Protein AF-A0A7S1YDK0-F1 (afdb_monomer_lite)

Radius of gyration: 19.85 Å; chains: 1; bounding box: 48×28×53 Å

Organism: NCBI:txid210454

InterPro domains:
  IPR005811 ATP-citrate synthase/succinyl-CoA ligase, C-terminal domain [PF00549] (88-115)
  IPR016102 Succinyl-CoA synthetase-like [G3DSA:3.40.50.261] (66-115)
  IPR016102 Succinyl-CoA synthetase-like [SSF52210] (65-115)
  IPR017866 Succinyl-CoA synthetase, beta subunit, conserved site [PS01217] (83-107)

Structure (mmCIF, N/CA/C/O backbone):
data_AF-A0A7S1YDK0-F1
#
_entry.id   AF-A0A7S1YDK0-F1
#
loop_
_atom_site.group_PDB
_atom_site.id
_atom_site.type_symbol
_atom_site.label_atom_id
_atom_site.label_alt_id
_atom_site.label_comp_id
_atom_site.label_asym_id
_atom_site.label_entity_id
_atom_site.label_seq_id
_atom_site.pdbx_PDB_ins_code
_atom_site.Cartn_x
_atom_site.Cartn_y
_atom_site.Cartn_z
_atom_site.occupancy
_atom_site.B_iso_or_equiv
_atom_site.auth_seq_id
_atom_site.auth_comp_id
_atom_site.auth_asym_id
_atom_site.auth_atom_id
_atom_site.pdbx_PDB_model_num
ATOM 1 N N . VAL A 1 1 ? -16.604 9.315 24.906 1.00 62.69 1 VAL A N 1
ATOM 2 C CA . VAL A 1 1 ? -15.701 8.300 25.500 1.00 62.69 1 VAL A CA 1
ATOM 3 C C . VAL A 1 1 ? -15.522 7.134 24.530 1.00 62.69 1 VAL A C 1
ATOM 5 O O . VAL A 1 1 ? -14.434 7.041 23.985 1.00 62.69 1 VAL A O 1
ATOM 8 N N . LYS A 1 2 ? -16.596 6.418 24.139 1.00 81.12 2 LYS A N 1
ATOM 9 C CA . LYS A 1 2 ? -16.568 5.311 23.150 1.00 81.12 2 LYS A CA 1
ATOM 10 C C . LYS A 1 2 ? -15.763 5.586 21.858 1.00 81.12 2 LYS A C 1
ATOM 12 O O . LYS A 1 2 ? -14.883 4.807 21.522 1.00 81.12 2 LYS A O 1
ATOM 17 N N . ALA A 1 3 ? -15.994 6.714 21.174 1.00 89.31 3 ALA A N 1
ATOM 18 C CA . ALA A 1 3 ? -15.239 7.062 19.957 1.00 89.31 3 ALA A CA 1
ATOM 19 C C . ALA A 1 3 ? -13.740 7.300 20.204 1.00 89.31 3 ALA A C 1
ATOM 21 O O . ALA A 1 3 ? -12.907 6.897 19.402 1.00 89.31 3 ALA A O 1
ATOM 22 N N . GLY A 1 4 ? -13.389 7.935 21.327 1.00 93.31 4 GLY A N 1
ATOM 23 C CA . GLY A 1 4 ? -11.991 8.188 2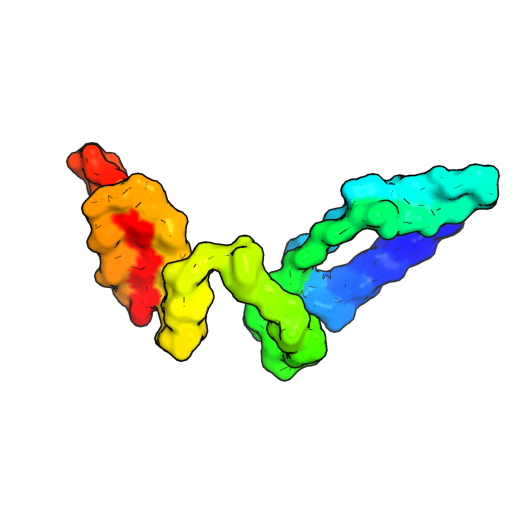1.679 1.00 93.31 4 GLY A CA 1
ATOM 24 C C . GLY A 1 4 ? -11.233 6.897 21.983 1.00 93.31 4 GLY A C 1
ATOM 25 O O . GLY A 1 4 ? -10.086 6.756 21.568 1.00 93.31 4 GLY A O 1
ATOM 26 N N . ASP A 1 5 ? -11.884 5.944 22.651 1.00 93.44 5 ASP A N 1
ATOM 27 C CA . ASP A 1 5 ? -11.308 4.624 22.919 1.00 93.44 5 ASP A CA 1
ATOM 28 C C . ASP A 1 5 ? -11.152 3.810 21.628 1.00 93.44 5 ASP A C 1
ATOM 30 O O . ASP A 1 5 ? -10.098 3.215 21.412 1.00 93.44 5 ASP A O 1
ATOM 34 N N . GLN A 1 6 ? -12.137 3.872 20.722 1.00 93.88 6 GLN A N 1
ATOM 35 C CA . GLN A 1 6 ? -12.049 3.232 19.408 1.00 93.88 6 GLN A CA 1
ATOM 36 C C . GLN A 1 6 ? -10.881 3.790 18.585 1.00 93.88 6 GLN A C 1
ATOM 38 O O . GLN A 1 6 ? -10.077 3.026 18.063 1.00 93.88 6 GLN A O 1
ATOM 43 N N . ILE A 1 7 ? -10.736 5.117 18.509 1.00 95.81 7 ILE A N 1
ATOM 44 C CA . ILE A 1 7 ? -9.632 5.757 17.776 1.00 95.81 7 ILE A CA 1
ATOM 45 C C . ILE A 1 7 ? -8.274 5.353 18.365 1.00 95.81 7 ILE A C 1
ATOM 47 O O . ILE A 1 7 ? -7.344 5.077 17.614 1.00 95.81 7 ILE A O 1
ATOM 51 N N . ARG A 1 8 ? -8.151 5.265 19.697 1.00 97.06 8 ARG A N 1
ATOM 52 C CA . ARG A 1 8 ? -6.920 4.781 20.348 1.00 97.06 8 ARG A CA 1
ATOM 53 C C . ARG A 1 8 ? -6.626 3.325 20.005 1.00 97.06 8 ARG A C 1
ATOM 55 O O . ARG A 1 8 ? -5.476 3.006 19.731 1.00 97.06 8 ARG A O 1
ATOM 62 N N . ALA A 1 9 ? -7.639 2.462 19.996 1.00 96.38 9 ALA A N 1
ATOM 63 C CA . ALA A 1 9 ? -7.472 1.065 19.607 1.00 96.38 9 ALA A CA 1
ATOM 64 C C . ALA A 1 9 ? -7.013 0.936 18.145 1.00 96.38 9 ALA A C 1
ATOM 66 O O . ALA A 1 9 ? -6.074 0.195 17.871 1.00 96.38 9 ALA A O 1
ATOM 67 N N . LEU A 1 10 ? -7.606 1.707 17.224 1.00 97.38 10 LEU A N 1
ATOM 68 C CA . LEU A 1 10 ? -7.192 1.742 15.816 1.00 97.38 10 LEU A CA 1
ATOM 69 C C . LEU A 1 10 ? -5.767 2.290 15.651 1.00 97.38 10 LEU A C 1
ATOM 71 O O . LEU A 1 10 ? -4.998 1.763 14.857 1.00 97.38 10 LEU A O 1
ATOM 75 N N . TYR A 1 11 ? -5.385 3.309 16.423 1.00 98.25 11 TYR A N 1
ATOM 76 C CA . TYR A 1 11 ? -4.020 3.839 16.409 1.00 98.25 11 TYR A CA 1
ATOM 77 C C . TYR A 1 11 ? -2.996 2.835 16.954 1.00 98.25 11 TYR A C 1
ATOM 79 O O . TYR A 1 11 ? -1.926 2.670 16.375 1.00 98.25 11 TYR A O 1
ATOM 87 N N . ASN A 1 12 ? -3.327 2.124 18.034 1.00 98.50 12 ASN A N 1
ATOM 88 C CA . ASN A 1 12 ? -2.470 1.059 18.550 1.00 98.50 12 ASN A CA 1
ATOM 89 C C . ASN A 1 12 ? -2.322 -0.062 17.519 1.00 98.50 12 ASN A C 1
ATOM 91 O O . ASN A 1 12 ? -1.202 -0.474 17.254 1.00 98.50 12 ASN A O 1
ATOM 95 N N . LEU A 1 13 ? -3.417 -0.481 16.871 1.00 98.06 13 LEU A N 1
ATOM 96 C CA . LEU A 1 13 ? -3.375 -1.447 15.771 1.00 98.06 13 LEU A CA 1
ATOM 97 C C . LEU A 1 13 ? -2.469 -0.964 14.628 1.00 98.06 13 LEU A C 1
ATOM 99 O O . LEU A 1 13 ? -1.649 -1.736 14.141 1.00 98.06 13 LEU A O 1
ATOM 103 N N . PHE A 1 14 ? -2.591 0.308 14.233 1.00 98.62 14 PHE A N 1
ATOM 104 C CA . PHE A 1 14 ? -1.760 0.918 13.193 1.00 98.62 14 PHE A CA 1
ATOM 105 C C . PHE A 1 14 ? -0.264 0.804 13.515 1.00 98.62 14 PHE A C 1
ATOM 107 O O . PHE A 1 14 ? 0.520 0.418 12.654 1.00 98.62 14 PHE A O 1
ATOM 114 N N . LEU A 1 15 ? 0.126 1.103 14.759 1.00 98.44 15 LEU A N 1
ATOM 115 C CA . LEU A 1 15 ? 1.520 1.015 15.195 1.00 98.44 15 LEU A CA 1
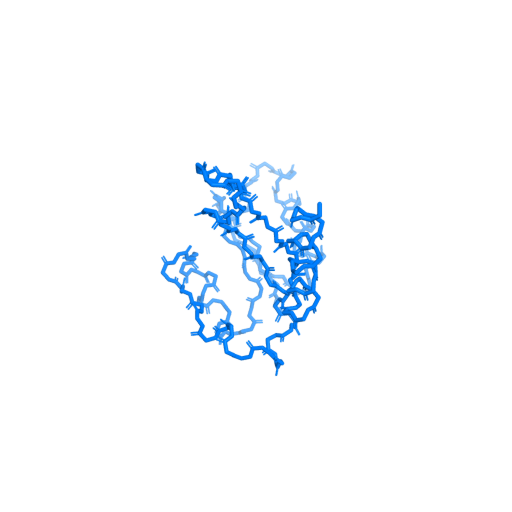ATOM 116 C C . LEU A 1 15 ? 2.000 -0.429 15.377 1.00 98.44 15 LEU A C 1
ATOM 118 O O . LEU A 1 15 ? 3.099 -0.768 14.955 1.00 98.44 15 LEU A O 1
ATOM 122 N N . GLU A 1 16 ? 1.202 -1.274 16.027 1.00 98.25 16 GLU A N 1
ATOM 123 C CA . GLU A 1 16 ? 1.585 -2.646 16.373 1.00 98.25 16 GLU A CA 1
ATOM 124 C C . GLU A 1 16 ? 1.747 -3.537 15.145 1.00 98.25 16 GLU A C 1
ATOM 126 O O . GLU A 1 16 ? 2.534 -4.481 15.186 1.00 98.25 16 GLU A O 1
ATOM 131 N N . LYS A 1 17 ? 0.995 -3.263 14.074 1.00 98.12 17 LYS A N 1
ATOM 132 C CA . LYS A 1 17 ? 0.995 -4.058 12.840 1.00 98.12 17 LYS A CA 1
ATOM 133 C C . LYS A 1 17 ? 1.715 -3.392 11.674 1.00 98.12 17 LYS A C 1
ATOM 135 O O . LYS A 1 17 ? 1.578 -3.863 10.553 1.00 98.12 17 LYS A O 1
ATOM 140 N N . ASP A 1 18 ? 2.485 -2.333 11.940 1.00 98.44 18 ASP A N 1
ATOM 141 C CA . ASP A 1 18 ? 3.255 -1.606 10.924 1.00 98.44 18 ASP A CA 1
ATOM 142 C C . ASP A 1 18 ? 2.399 -1.219 9.708 1.00 98.44 18 ASP A C 1
ATOM 144 O O . ASP A 1 18 ? 2.755 -1.426 8.546 1.00 98.44 18 ASP A O 1
ATOM 148 N N . CYS A 1 19 ? 1.219 -0.670 9.988 1.00 98.31 19 CYS A N 1
ATOM 149 C CA . CYS A 1 19 ? 0.309 -0.222 8.951 1.00 98.31 19 CYS A CA 1
ATOM 150 C C . CYS A 1 19 ? 0.866 1.038 8.270 1.00 98.31 19 CYS A C 1
ATOM 152 O O . CYS A 1 19 ? 1.352 1.959 8.922 1.00 98.31 19 CYS A O 1
ATOM 154 N N . THR A 1 20 ? 0.728 1.121 6.950 1.00 98.25 20 THR A N 1
ATOM 155 C CA . THR A 1 20 ? 0.930 2.354 6.170 1.00 98.25 20 THR A CA 1
ATOM 156 C C . THR A 1 20 ? -0.371 3.141 6.038 1.00 98.25 20 THR A C 1
ATOM 158 O O . THR A 1 20 ? -0.359 4.368 5.927 1.00 98.25 20 THR A O 1
ATOM 161 N N . MET A 1 21 ? -1.508 2.444 6.102 1.00 98.31 21 MET A N 1
ATOM 162 C CA . MET A 1 21 ? -2.845 3.021 6.053 1.00 98.31 21 MET A CA 1
ATOM 163 C C . MET A 1 21 ? -3.809 2.186 6.891 1.00 98.31 21 MET A C 1
ATOM 165 O O . MET A 1 21 ? -3.784 0.961 6.843 1.00 98.31 21 MET A O 1
ATOM 169 N N . LEU A 1 22 ? -4.699 2.851 7.622 1.00 98.25 22 LEU A N 1
ATOM 170 C CA . LEU A 1 22 ? -5.850 2.221 8.254 1.00 98.25 22 LEU A CA 1
ATOM 171 C C . LEU A 1 22 ? -7.049 3.142 8.050 1.00 98.25 22 LEU A C 1
ATOM 173 O O . LEU A 1 22 ? -7.132 4.215 8.648 1.00 98.25 22 LEU A O 1
ATOM 177 N N . GLU A 1 23 ? -7.974 2.711 7.204 1.00 98.19 23 GLU A N 1
ATOM 178 C CA . GLU A 1 23 ? -9.234 3.387 6.932 1.00 98.19 23 GLU A CA 1
ATOM 179 C C . GLU A 1 23 ? -10.389 2.523 7.444 1.00 98.19 23 GLU A C 1
ATOM 181 O O . GLU A 1 23 ? -10.480 1.347 7.107 1.00 98.19 23 GLU A O 1
ATOM 186 N N . VAL A 1 24 ? -11.282 3.110 8.242 1.00 97.75 24 VAL A N 1
ATOM 187 C CA . VAL A 1 24 ? -12.569 2.501 8.606 1.00 97.75 24 VAL A CA 1
ATOM 188 C C . VAL A 1 24 ? -13.665 3.346 7.982 1.00 97.75 24 VAL A C 1
ATOM 190 O O . VAL A 1 24 ? -13.861 4.495 8.386 1.00 97.75 24 VAL A O 1
ATOM 193 N N . ASN A 1 25 ? -14.371 2.790 6.999 1.00 97.12 25 ASN A N 1
ATOM 194 C CA . ASN A 1 25 ? -15.385 3.527 6.261 1.00 97.12 25 ASN A CA 1
ATOM 195 C C . ASN A 1 25 ? -16.516 2.603 5.766 1.00 97.12 25 ASN A C 1
ATOM 197 O O . ASN A 1 25 ? -16.355 1.972 4.726 1.00 97.12 25 ASN A O 1
ATOM 201 N N . PRO A 1 26 ? -17.667 2.542 6.465 1.00 95.50 26 PRO A N 1
ATOM 202 C CA . PRO A 1 26 ? -18.073 3.426 7.558 1.00 95.50 26 PRO A CA 1
ATOM 203 C C . PRO A 1 26 ? -17.668 2.921 8.955 1.00 95.50 26 PRO A C 1
ATOM 205 O O . PRO A 1 26 ? -17.777 1.736 9.274 1.00 95.50 26 PRO A O 1
ATOM 208 N N . LEU A 1 27 ? -17.308 3.862 9.837 1.00 95.25 27 LEU A N 1
ATOM 209 C CA . LEU A 1 27 ? -17.394 3.669 11.288 1.00 95.25 27 LEU A CA 1
ATOM 210 C C . LEU A 1 27 ? -18.832 3.989 11.720 1.00 95.25 27 LEU A C 1
ATOM 212 O O . LEU A 1 27 ? -19.197 5.155 11.876 1.00 95.25 27 LEU A O 1
ATOM 216 N N . ALA A 1 28 ? -19.656 2.953 11.834 1.00 94.50 28 ALA A N 1
ATOM 217 C CA . ALA A 1 28 ? -21.088 3.064 12.073 1.00 94.50 28 ALA A CA 1
ATOM 218 C C . ALA A 1 28 ? -21.426 3.074 13.571 1.00 94.50 28 ALA A C 1
ATOM 220 O O . ALA A 1 28 ? -20.656 2.583 14.394 1.00 94.50 28 ALA A O 1
ATOM 221 N N . GLU A 1 29 ? -22.601 3.598 13.915 1.00 95.00 29 GLU A N 1
ATOM 222 C CA . GLU A 1 29 ? -23.197 3.501 15.250 1.00 95.00 29 GLU A CA 1
ATOM 223 C C . GLU A 1 29 ? -24.465 2.640 15.163 1.00 95.00 29 GLU A C 1
ATOM 225 O O . GLU A 1 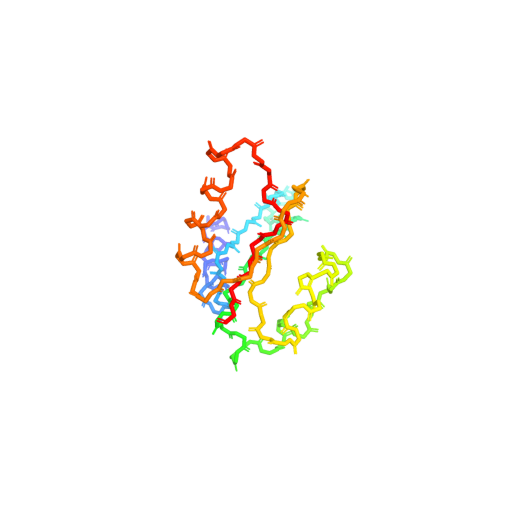29 ? -25.291 2.847 14.271 1.00 95.00 29 GLU A O 1
ATOM 230 N N . ASP A 1 30 ? -24.601 1.645 16.041 1.00 93.38 30 ASP A N 1
ATOM 231 C CA . ASP A 1 30 ? -25.802 0.808 16.111 1.00 93.38 30 ASP A CA 1
ATOM 232 C C . ASP A 1 30 ? -26.944 1.477 16.904 1.00 93.38 30 ASP A C 1
ATOM 234 O O . ASP A 1 30 ? -26.811 2.574 17.447 1.00 93.38 30 ASP A O 1
ATOM 238 N N . VAL A 1 31 ? -28.098 0.807 16.991 1.00 94.75 31 VAL A N 1
ATOM 239 C CA . VAL A 1 31 ? -29.286 1.327 17.699 1.00 94.75 31 VAL A CA 1
ATOM 240 C C . VAL A 1 31 ? -29.100 1.462 19.218 1.00 94.75 31 VAL A C 1
ATOM 242 O O . VAL A 1 31 ? -29.905 2.123 19.872 1.00 94.75 31 VAL A O 1
ATOM 245 N N . GLU A 1 32 ? -28.058 0.848 19.782 1.00 93.75 32 GLU A N 1
ATOM 246 C CA . GLU A 1 32 ? -27.697 0.909 21.203 1.00 93.75 32 GLU A CA 1
ATOM 247 C C . GLU A 1 32 ? -26.586 1.944 21.476 1.00 93.75 32 GLU A C 1
ATOM 249 O O . GLU A 1 32 ? -26.153 2.135 22.620 1.00 93.75 32 GLU A O 1
ATOM 254 N N . GLY A 1 33 ? -26.116 2.634 20.434 1.00 90.44 33 GLY A N 1
ATOM 255 C CA . GLY A 1 33 ? -25.051 3.624 20.509 1.00 90.44 33 GLY A CA 1
ATOM 256 C C . GLY A 1 33 ? -23.654 3.016 20.656 1.00 90.44 33 GLY A C 1
ATOM 257 O O . GLY A 1 33 ? -22.781 3.604 21.311 1.00 90.44 33 GLY A O 1
ATOM 258 N N . ASN A 1 34 ? -23.432 1.798 20.156 1.00 91.44 34 ASN A N 1
ATOM 259 C CA . ASN A 1 34 ? -22.107 1.188 20.047 1.00 91.44 34 ASN A CA 1
ATOM 260 C C . ASN A 1 34 ? -21.500 1.480 18.678 1.00 91.44 34 ASN A C 1
ATOM 262 O O . ASN A 1 34 ? -22.192 1.475 17.665 1.00 91.44 34 ASN A O 1
ATOM 266 N N . LEU A 1 35 ? -20.187 1.709 18.654 1.00 94.12 35 LEU A N 1
ATOM 267 C CA . LEU A 1 35 ? -19.459 1.948 17.414 1.00 94.12 35 LEU A CA 1
ATOM 268 C C . LEU A 1 35 ? -18.980 0.629 16.811 1.00 94.12 35 LEU A C 1
ATOM 270 O O . LEU A 1 35 ? -18.418 -0.207 17.518 1.00 94.12 35 LEU A O 1
ATOM 274 N N . ILE A 1 36 ? -19.168 0.478 15.504 1.00 93.25 36 ILE A N 1
ATOM 275 C CA . ILE A 1 36 ? -18.835 -0.717 14.731 1.00 93.25 36 ILE A CA 1
ATOM 276 C C . ILE A 1 36 ? -18.013 -0.296 13.512 1.00 93.25 36 ILE A C 1
ATOM 278 O O . ILE A 1 36 ? -18.435 0.552 12.726 1.00 93.25 36 ILE A O 1
ATOM 282 N N . ALA A 1 37 ? -16.844 -0.912 13.330 1.00 95.06 37 ALA A N 1
ATOM 283 C CA . ALA A 1 37 ? -16.108 -0.841 12.072 1.00 95.06 37 ALA A CA 1
ATOM 284 C C . ALA A 1 37 ? -16.791 -1.775 11.063 1.00 95.06 37 ALA A C 1
ATOM 286 O O . ALA A 1 37 ? -16.546 -2.979 11.078 1.00 95.06 37 ALA A O 1
ATOM 287 N N . ALA A 1 38 ? -17.718 -1.241 10.265 1.00 94.81 38 ALA A N 1
ATOM 288 C CA . ALA A 1 38 ? -18.521 -2.051 9.348 1.00 94.81 38 ALA A CA 1
ATOM 289 C C . ALA A 1 38 ? -17.720 -2.498 8.118 1.00 94.81 38 ALA A C 1
ATOM 291 O O . ALA A 1 38 ? -17.975 -3.572 7.579 1.00 94.81 38 ALA A O 1
ATOM 292 N N . ASP A 1 39 ? -16.756 -1.677 7.706 1.00 97.06 39 ASP A N 1
ATOM 293 C CA . ASP A 1 39 ? -15.783 -1.985 6.665 1.00 97.06 39 ASP A CA 1
ATOM 294 C C . ASP A 1 39 ? -14.443 -1.319 7.007 1.00 97.06 39 ASP A C 1
ATOM 296 O O . ASP A 1 39 ? -14.406 -0.275 7.676 1.00 97.06 39 ASP A O 1
ATOM 300 N N . ALA A 1 40 ? -13.346 -1.937 6.579 1.00 97.31 40 ALA A N 1
ATOM 301 C CA . ALA A 1 40 ? -12.005 -1.431 6.804 1.00 97.31 40 ALA A CA 1
ATOM 302 C C . ALA A 1 40 ? -11.057 -1.788 5.658 1.00 97.31 40 ALA A C 1
ATOM 304 O O . ALA A 1 40 ? -11.013 -2.923 5.186 1.00 97.31 40 ALA A O 1
ATOM 305 N N . LYS A 1 41 ? -10.215 -0.822 5.289 1.00 97.75 41 LYS A N 1
ATOM 306 C CA . LYS A 1 41 ? -9.090 -1.014 4.379 1.00 97.75 41 LYS A CA 1
ATOM 307 C C . LYS A 1 41 ? -7.793 -0.732 5.116 1.00 97.75 41 LYS A C 1
ATOM 309 O O . LYS A 1 41 ? -7.586 0.364 5.637 1.00 97.75 41 LYS A O 1
ATOM 314 N N . ILE A 1 42 ? -6.913 -1.725 5.149 1.00 97.88 42 ILE A N 1
ATOM 315 C CA . ILE A 1 42 ? -5.636 -1.647 5.856 1.00 97.88 42 ILE A CA 1
ATOM 316 C C . ILE A 1 42 ? -4.519 -1.917 4.854 1.00 97.88 42 ILE A C 1
ATOM 318 O O . ILE A 1 42 ? -4.566 -2.904 4.124 1.00 97.88 42 ILE A O 1
ATOM 322 N N . GLY A 1 43 ? -3.552 -1.008 4.794 1.00 97.75 43 GLY A N 1
ATOM 323 C CA . GLY A 1 43 ? -2.286 -1.200 4.096 1.00 97.75 43 GLY A CA 1
ATOM 324 C C . GLY A 1 43 ? -1.186 -1.460 5.115 1.00 97.75 43 GLY A C 1
ATOM 325 O O . GLY A 1 43 ? -1.152 -0.797 6.153 1.00 97.75 43 GLY A O 1
ATOM 326 N N . PHE A 1 44 ? -0.293 -2.398 4.817 1.00 98.12 44 PHE A N 1
ATOM 327 C CA . PHE A 1 44 ? 0.854 -2.759 5.651 1.00 98.12 44 PHE A CA 1
ATOM 328 C C . PHE A 1 44 ? 2.151 -2.283 4.987 1.00 98.12 44 PHE A C 1
ATOM 330 O O . PHE A 1 44 ? 2.178 -2.052 3.780 1.00 98.12 44 PHE A O 1
ATOM 337 N N . ASP A 1 45 ? 3.207 -2.068 5.768 1.00 97.88 45 ASP A N 1
ATOM 338 C CA . ASP A 1 45 ? 4.545 -1.807 5.233 1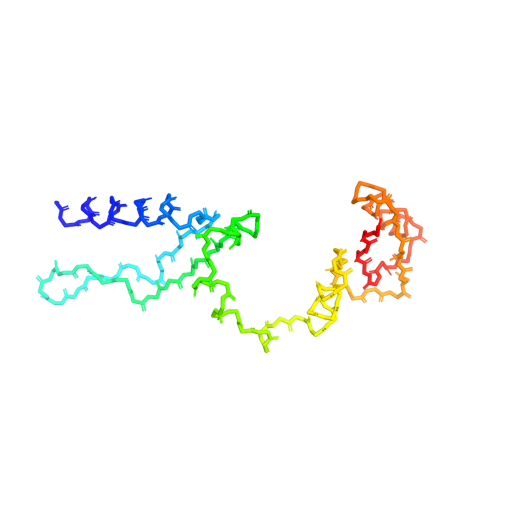.00 97.88 45 ASP A CA 1
ATOM 339 C C . ASP A 1 45 ? 5.184 -3.128 4.798 1.00 97.88 45 ASP A C 1
ATOM 341 O O . ASP A 1 45 ? 5.480 -3.975 5.643 1.00 97.88 45 ASP A O 1
ATOM 345 N N . ASP A 1 46 ? 5.442 -3.299 3.503 1.00 94.31 46 ASP A N 1
ATOM 346 C CA . ASP A 1 46 ? 6.075 -4.508 2.959 1.00 94.31 46 ASP A CA 1
ATOM 347 C C . ASP A 1 46 ? 7.451 -4.780 3.592 1.00 94.31 46 ASP A C 1
ATOM 349 O O . ASP A 1 46 ? 7.831 -5.930 3.809 1.00 94.31 46 ASP A O 1
ATOM 353 N N . ASN A 1 47 ? 8.172 -3.737 4.026 1.00 95.62 47 ASN A N 1
ATOM 354 C CA . ASN A 1 47 ? 9.460 -3.898 4.713 1.00 95.62 47 ASN A CA 1
ATOM 355 C C . ASN A 1 47 ? 9.329 -4.506 6.122 1.00 95.62 47 ASN A C 1
ATOM 357 O O . ASN A 1 47 ? 10.334 -4.827 6.765 1.00 95.62 47 ASN A O 1
ATOM 361 N N . SER A 1 48 ? 8.106 -4.635 6.639 1.00 97.69 48 SER A N 1
ATOM 362 C CA . SER A 1 48 ? 7.813 -5.218 7.948 1.00 97.69 48 SER A CA 1
ATOM 363 C C . SER A 1 48 ? 7.497 -6.717 7.904 1.00 97.69 48 SER A C 1
ATOM 365 O O . SER A 1 48 ? 7.352 -7.326 8.967 1.00 97.69 48 SER A O 1
ATOM 367 N N . GLU A 1 49 ? 7.472 -7.344 6.719 1.00 95.88 49 GLU A N 1
ATOM 368 C CA . GLU A 1 49 ? 7.111 -8.761 6.536 1.00 95.88 49 GLU A CA 1
ATOM 369 C C . GLU A 1 49 ? 7.860 -9.701 7.491 1.00 95.88 49 GLU A C 1
ATOM 371 O O . GLU A 1 49 ? 7.270 -10.601 8.094 1.00 95.88 49 GLU A O 1
ATOM 376 N N . PHE A 1 50 ? 9.151 -9.442 7.719 1.00 96.75 50 PHE A N 1
ATOM 377 C CA . PHE A 1 50 ? 9.997 -10.276 8.575 1.00 96.75 50 PHE A CA 1
ATOM 378 C C . PHE A 1 50 ? 9.489 -10.426 10.020 1.00 96.75 50 PHE A C 1
ATOM 380 O O . PHE A 1 50 ? 9.876 -11.379 10.697 1.00 96.75 50 PHE A O 1
ATOM 387 N N . ARG A 1 51 ? 8.662 -9.491 10.512 1.00 97.62 51 ARG A N 1
ATOM 388 C CA . ARG A 1 51 ? 8.112 -9.482 11.879 1.00 97.62 51 ARG A CA 1
ATOM 389 C C . ARG A 1 51 ? 6.593 -9.693 11.949 1.00 97.62 51 ARG A C 1
ATOM 391 O O . ARG A 1 51 ? 6.091 -9.871 13.053 1.00 97.62 51 ARG A O 1
ATOM 398 N N . HIS A 1 52 ? 5.899 -9.757 10.807 1.00 97.94 52 HIS A N 1
ATOM 399 C CA . HIS A 1 52 ? 4.440 -9.957 10.698 1.00 97.94 52 HIS A CA 1
ATOM 400 C C . HIS A 1 52 ? 4.070 -11.079 9.718 1.00 97.94 52 HIS A C 1
ATOM 402 O O . HIS A 1 52 ? 3.148 -10.954 8.913 1.00 97.94 52 HIS A O 1
ATOM 408 N N . GLN A 1 53 ? 4.791 -12.200 9.773 1.00 97.31 53 GLN A N 1
ATOM 409 C CA . GLN A 1 53 ? 4.593 -13.338 8.861 1.00 97.31 53 GLN A CA 1
ATOM 410 C C . GLN A 1 53 ? 3.144 -13.865 8.843 1.00 97.31 53 GLN A C 1
ATOM 412 O O . GLN A 1 53 ? 2.690 -14.382 7.827 1.00 97.31 53 GLN A O 1
ATOM 417 N N . ASP A 1 54 ? 2.406 -13.722 9.947 1.00 96.88 54 ASP A N 1
ATOM 418 C CA . ASP A 1 54 ? 0.992 -14.089 10.076 1.00 96.88 54 ASP A CA 1
ATOM 419 C C . ASP A 1 54 ? 0.059 -13.242 9.197 1.00 96.88 54 ASP A C 1
ATOM 421 O O . ASP A 1 54 ? -0.948 -13.752 8.702 1.00 96.88 54 ASP A O 1
ATOM 425 N N . ILE A 1 55 ? 0.387 -11.965 8.985 1.00 96.81 55 ILE A N 1
ATOM 426 C CA . ILE A 1 55 ? -0.358 -11.067 8.093 1.00 96.81 55 ILE A CA 1
ATOM 427 C C . ILE A 1 55 ? -0.005 -11.371 6.638 1.00 96.81 55 ILE A C 1
ATOM 429 O O . ILE A 1 55 ? -0.899 -11.587 5.825 1.00 96.81 55 ILE A O 1
ATOM 433 N N . PHE A 1 56 ? 1.284 -11.461 6.306 1.00 95.88 56 PHE A N 1
ATOM 434 C CA . PHE A 1 56 ? 1.724 -11.679 4.923 1.00 95.88 56 PHE A CA 1
ATOM 435 C C . PHE A 1 56 ? 1.358 -13.077 4.398 1.00 95.88 56 PHE A C 1
ATOM 437 O O . PHE A 1 56 ? 1.095 -13.245 3.208 1.00 95.88 56 PHE A O 1
ATOM 444 N N . ALA A 1 57 ? 1.198 -14.066 5.285 1.00 96.31 57 ALA A N 1
ATOM 445 C CA . ALA A 1 57 ? 0.630 -15.370 4.940 1.00 96.31 57 ALA A CA 1
ATOM 446 C C . ALA A 1 57 ? -0.840 -15.309 4.471 1.00 96.31 57 ALA A C 1
ATOM 448 O O . ALA A 1 57 ? -1.318 -16.266 3.864 1.00 96.31 57 ALA A O 1
ATOM 449 N N . GLN A 1 58 ? -1.558 -14.211 4.739 1.00 95.81 58 GLN A N 1
ATOM 450 C CA . GLN A 1 58 ? -2.938 -13.984 4.289 1.00 95.81 58 GLN A CA 1
ATOM 451 C C . GLN A 1 58 ? -3.016 -13.245 2.944 1.00 95.81 58 GLN A C 1
ATOM 453 O O . GLN A 1 58 ? -4.117 -12.923 2.497 1.00 95.81 58 GLN A O 1
ATOM 458 N N . ARG A 1 59 ? -1.879 -12.972 2.286 1.00 94.94 59 ARG A N 1
ATOM 459 C CA . ARG A 1 59 ? -1.843 -12.315 0.974 1.00 94.94 59 ARG A CA 1
ATOM 460 C C . ARG A 1 59 ? -2.635 -13.117 -0.062 1.00 94.94 59 ARG A C 1
ATOM 462 O O . ARG A 1 59 ? -2.300 -14.260 -0.375 1.00 94.94 59 ARG A O 1
ATOM 469 N N . ASP A 1 60 ? -3.654 -12.487 -0.639 1.00 95.25 60 ASP A N 1
ATOM 470 C CA . ASP A 1 60 ? -4.451 -13.055 -1.724 1.00 95.25 60 ASP A CA 1
ATOM 471 C C . ASP A 1 60 ? -3.958 -12.557 -3.088 1.00 95.25 60 ASP A C 1
ATOM 473 O O . ASP A 1 60 ? -4.433 -11.561 -3.633 1.00 95.25 60 ASP A O 1
ATOM 477 N N . SER A 1 61 ? -3.028 -13.311 -3.676 1.00 94.19 61 SER A N 1
ATOM 478 C CA . SER A 1 61 ? -2.476 -13.020 -5.008 1.00 94.19 61 SER A CA 1
ATOM 479 C C . SER A 1 61 ? -3.505 -13.012 -6.151 1.00 94.19 61 SER A C 1
ATOM 481 O O . SER A 1 61 ? -3.175 -12.584 -7.253 1.00 94.19 61 SER A O 1
ATOM 483 N N . THR A 1 62 ? -4.742 -13.483 -5.936 1.00 95.94 62 THR A N 1
ATOM 484 C CA . THR A 1 62 ? -5.786 -13.462 -6.978 1.00 95.94 62 THR A CA 1
ATOM 485 C C . THR A 1 62 ? -6.373 -12.070 -7.212 1.00 95.94 62 THR A C 1
ATOM 487 O O . THR A 1 62 ? -7.010 -11.849 -8.241 1.00 95.94 62 THR A O 1
ATOM 490 N N . GLN A 1 63 ? -6.140 -11.135 -6.284 1.00 93.25 63 GLN A N 1
ATOM 491 C CA . GLN A 1 63 ? -6.571 -9.735 -6.372 1.00 93.25 63 GLN A CA 1
ATOM 492 C C . GLN A 1 63 ? -5.494 -8.806 -6.956 1.00 93.25 63 GLN A C 1
ATOM 494 O O . GLN A 1 63 ? -5.720 -7.604 -7.082 1.00 93.25 63 GLN A O 1
ATOM 499 N N . GLU A 1 64 ? -4.324 -9.342 -7.301 1.00 93.12 64 GLU A N 1
ATOM 500 C CA . GLU A 1 64 ? -3.162 -8.583 -7.768 1.00 93.12 64 GLU A CA 1
ATOM 501 C C . GLU A 1 64 ? -2.899 -8.821 -9.263 1.00 93.12 64 GLU A C 1
ATOM 503 O O . GLU A 1 64 ? -3.367 -9.801 -9.853 1.00 93.12 64 GLU A O 1
ATOM 508 N N . ASP A 1 65 ? -2.113 -7.947 -9.900 1.00 93.38 65 ASP A N 1
ATOM 509 C CA . ASP A 1 65 ? -1.668 -8.196 -11.271 1.00 93.38 65 ASP A CA 1
ATOM 510 C C . ASP A 1 65 ? -0.733 -9.417 -11.295 1.00 93.38 65 ASP A C 1
ATOM 512 O O . ASP A 1 65 ? 0.333 -9.443 -10.679 1.00 93.38 65 ASP A O 1
ATOM 516 N N . SER A 1 66 ? -1.115 -10.441 -12.061 1.00 95.44 66 SER A N 1
ATOM 517 C CA . SER A 1 66 ? -0.336 -11.677 -12.215 1.00 95.44 66 SER A CA 1
ATOM 518 C C . SER A 1 66 ? 1.132 -11.458 -12.624 1.00 95.44 66 SER A C 1
ATOM 520 O O . SER A 1 66 ? 1.986 -12.286 -12.299 1.00 95.44 66 SER A O 1
ATOM 522 N N . ARG A 1 67 ? 1.437 -10.355 -13.323 1.00 94.56 67 ARG A N 1
ATOM 523 C CA . ARG A 1 67 ? 2.793 -9.965 -13.735 1.00 94.56 67 ARG A CA 1
ATOM 524 C C . ARG A 1 67 ? 3.615 -9.479 -12.543 1.00 94.56 67 ARG A C 1
ATOM 526 O O . ARG A 1 67 ? 4.773 -9.868 -12.423 1.00 94.56 67 ARG A O 1
ATOM 533 N N . GLU A 1 68 ? 3.011 -8.700 -11.647 1.00 95.00 68 GLU A N 1
ATOM 534 C CA . GLU A 1 68 ? 3.639 -8.220 -10.408 1.00 95.00 68 GLU A CA 1
ATOM 535 C C . GLU A 1 68 ? 3.907 -9.388 -9.453 1.00 95.00 68 GLU A C 1
ATOM 537 O O . GLU A 1 68 ? 5.021 -9.540 -8.954 1.00 95.00 68 GLU A O 1
ATOM 542 N N . VAL A 1 69 ? 2.943 -10.305 -9.310 1.00 94.38 69 VAL A N 1
ATOM 543 C CA . VAL A 1 69 ? 3.103 -11.546 -8.526 1.00 94.38 69 VAL A CA 1
ATOM 544 C C . VAL A 1 69 ? 4.223 -12.436 -9.075 1.00 94.38 69 VAL A C 1
ATOM 546 O O . VAL A 1 69 ? 4.927 -13.110 -8.320 1.00 94.38 69 VAL A O 1
ATOM 549 N N . ALA A 1 70 ? 4.386 -12.505 -10.398 1.00 95.31 70 ALA A N 1
ATOM 550 C CA . ALA A 1 70 ? 5.478 -13.258 -11.005 1.00 95.31 70 ALA A CA 1
ATOM 551 C C . ALA A 1 70 ? 6.834 -12.583 -10.753 1.00 95.31 70 ALA A C 1
ATOM 553 O O . ALA A 1 70 ? 7.794 -13.268 -10.405 1.00 95.31 70 ALA A O 1
ATOM 554 N N . ALA A 1 71 ? 6.902 -11.257 -10.888 1.00 94.19 71 ALA A N 1
ATOM 555 C CA . ALA A 1 71 ? 8.104 -10.469 -10.640 1.00 94.19 71 ALA A CA 1
ATOM 556 C C . ALA A 1 71 ? 8.566 -10.552 -9.176 1.00 94.19 71 ALA A C 1
ATOM 558 O O . ALA A 1 71 ? 9.751 -10.773 -8.925 1.00 94.19 71 ALA A O 1
ATOM 559 N N . SER A 1 72 ? 7.639 -10.497 -8.213 1.00 91.94 72 SER A N 1
ATOM 560 C CA . SER A 1 72 ? 7.975 -10.544 -6.786 1.00 91.94 72 SER A CA 1
ATOM 561 C C . SER A 1 72 ? 8.631 -11.863 -6.362 1.00 91.94 72 SER A C 1
ATOM 563 O O . SER A 1 72 ? 9.409 -11.887 -5.421 1.00 91.94 72 SER A O 1
ATOM 565 N N . LYS A 1 73 ? 8.372 -12.975 -7.068 1.00 92.69 73 LYS A N 1
ATOM 566 C CA . LYS A 1 73 ? 9.047 -14.271 -6.825 1.00 92.69 73 LYS A CA 1
ATOM 567 C C . LYS A 1 73 ? 10.526 -14.271 -7.213 1.00 92.69 73 LYS A C 1
ATOM 569 O O . LYS A 1 73 ? 11.243 -15.214 -6.884 1.00 92.69 73 LYS A O 1
ATOM 574 N N . HIS A 1 74 ? 10.945 -13.263 -7.968 1.00 93.56 74 HIS A N 1
ATOM 575 C CA . HIS A 1 74 ? 12.309 -13.061 -8.431 1.00 93.56 74 HIS A CA 1
ATOM 576 C C . HIS A 1 74 ? 12.940 -11.809 -7.811 1.00 93.56 74 HIS A C 1
ATOM 578 O O . HIS A 1 74 ? 13.953 -11.346 -8.328 1.00 93.56 74 HIS A O 1
ATOM 584 N N . ASP A 1 75 ? 12.338 -11.263 -6.747 1.00 90.19 75 ASP A N 1
ATOM 585 C CA . ASP A 1 75 ? 12.769 -10.026 -6.085 1.00 90.19 75 ASP A CA 1
ATOM 586 C C . ASP A 1 75 ? 12.848 -8.822 -7.045 1.00 90.19 75 ASP A C 1
ATOM 588 O O . ASP A 1 75 ? 13.690 -7.938 -6.899 1.00 90.19 75 ASP A O 1
ATOM 592 N N . LEU A 1 76 ? 11.967 -8.792 -8.054 1.00 94.00 76 LEU A N 1
ATOM 593 C CA . LEU A 1 76 ? 11.889 -7.717 -9.041 1.00 94.00 76 LEU A CA 1
ATOM 594 C C . LEU A 1 76 ? 10.779 -6.728 -8.687 1.00 94.00 76 LEU A C 1
ATOM 596 O O . LEU A 1 76 ? 9.623 -7.118 -8.506 1.00 94.00 76 LEU A O 1
ATOM 600 N N . ASN A 1 77 ? 11.107 -5.436 -8.698 1.00 92.81 77 ASN A N 1
ATOM 601 C CA . ASN A 1 77 ? 10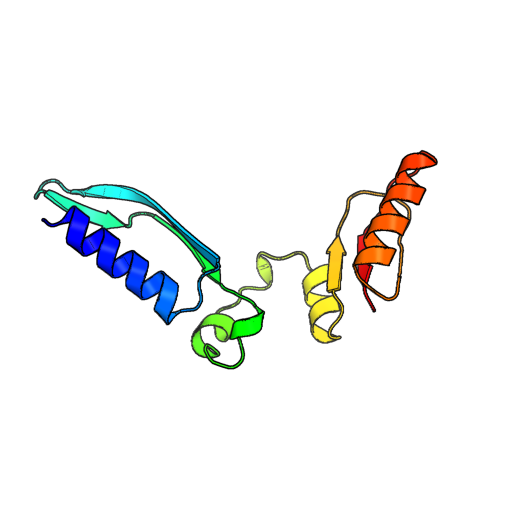.121 -4.371 -8.535 1.00 92.81 77 ASN A CA 1
ATOM 602 C C . ASN A 1 77 ? 9.499 -4.052 -9.896 1.00 92.81 77 ASN A C 1
ATOM 604 O O . ASN A 1 77 ? 10.060 -3.287 -10.684 1.00 92.81 77 ASN A O 1
ATOM 608 N N . TYR A 1 78 ? 8.350 -4.655 -10.180 1.00 95.62 78 TYR A N 1
ATOM 609 C CA . TYR A 1 78 ? 7.609 -4.476 -11.426 1.00 95.62 78 TYR A CA 1
ATOM 610 C C . TYR A 1 78 ? 6.278 -3.778 -11.156 1.00 95.62 78 TYR A C 1
ATOM 612 O O . TYR A 1 78 ? 5.610 -4.106 -10.182 1.00 95.62 78 TYR A O 1
ATOM 620 N N . ILE A 1 79 ? 5.878 -2.858 -12.036 1.00 96.00 79 ILE A N 1
ATOM 621 C CA . ILE A 1 79 ? 4.519 -2.299 -12.060 1.00 96.00 79 ILE A CA 1
ATOM 622 C C . ILE A 1 79 ? 4.016 -2.346 -13.498 1.00 96.00 79 ILE A C 1
ATOM 624 O O . ILE A 1 79 ? 4.693 -1.871 -14.419 1.00 96.00 79 ILE A O 1
ATOM 628 N N . GLY A 1 80 ? 2.834 -2.924 -13.699 1.00 94.50 80 GLY A N 1
ATOM 629 C CA . GLY A 1 80 ? 2.194 -2.979 -15.011 1.00 94.50 80 GLY A CA 1
ATOM 630 C C . GLY A 1 80 ? 1.604 -1.629 -15.424 1.00 94.50 80 GLY A C 1
ATOM 631 O O . GLY A 1 80 ? 0.899 -0.995 -14.647 1.00 94.50 80 GLY A O 1
ATOM 632 N N . LEU A 1 81 ? 1.850 -1.207 -16.666 1.00 95.25 81 LEU A N 1
ATOM 633 C CA . LEU A 1 81 ? 1.219 -0.034 -17.280 1.00 95.25 81 LEU A CA 1
ATOM 634 C C . LEU A 1 81 ? 0.540 -0.437 -18.603 1.00 95.25 81 LEU A C 1
ATOM 636 O O . LEU A 1 81 ? 0.747 -1.540 -19.114 1.00 95.25 81 LEU A O 1
ATOM 640 N N . ASP A 1 82 ? -0.260 0.465 -19.171 1.00 93.06 82 ASP A N 1
ATOM 641 C CA . ASP A 1 82 ? -1.054 0.208 -20.387 1.00 93.06 82 ASP A CA 1
ATOM 642 C C . ASP A 1 82 ? -0.333 0.574 -21.699 1.00 93.06 82 ASP A C 1
ATOM 644 O O . ASP A 1 82 ? -0.933 0.581 -22.777 1.00 93.06 82 ASP A O 1
ATOM 648 N N . GLY A 1 83 ? 0.951 0.929 -21.627 1.00 94.81 83 GLY A N 1
ATOM 649 C CA . GLY A 1 83 ? 1.722 1.357 -22.787 1.00 94.81 83 GLY A CA 1
ATOM 650 C C . GLY A 1 83 ? 2.204 0.228 -23.699 1.00 94.81 83 GLY A C 1
ATOM 651 O O . GLY A 1 83 ? 1.831 -0.938 -23.585 1.00 94.81 83 GLY A O 1
ATOM 652 N N . ASN A 1 84 ? 3.071 0.593 -24.641 1.00 93.56 84 ASN A N 1
ATOM 653 C CA . ASN A 1 84 ? 3.547 -0.272 -25.719 1.00 93.56 84 ASN A CA 1
ATOM 654 C C . ASN A 1 84 ? 5.072 -0.469 -25.753 1.00 93.56 84 ASN A C 1
ATOM 656 O O . ASN A 1 84 ? 5.552 -1.278 -26.547 1.00 93.56 84 ASN A O 1
ATOM 660 N N . ILE A 1 85 ? 5.835 0.237 -24.912 1.00 96.44 85 ILE A N 1
ATOM 661 C CA . ILE A 1 85 ? 7.292 0.081 -24.797 1.00 96.44 85 ILE A CA 1
ATOM 662 C C . ILE A 1 85 ? 7.649 -0.417 -23.401 1.00 96.44 85 ILE A C 1
ATOM 664 O O . ILE A 1 85 ? 7.490 0.312 -22.427 1.00 96.44 85 ILE A O 1
ATOM 668 N N . GLY A 1 86 ? 8.167 -1.641 -23.303 1.00 95.50 86 GLY A N 1
ATOM 669 C CA . GLY A 1 86 ? 8.694 -2.153 -22.041 1.00 95.50 86 GLY A CA 1
ATOM 670 C C . GLY A 1 86 ? 10.092 -1.615 -21.737 1.00 95.50 86 GLY A C 1
ATOM 671 O O . GLY A 1 86 ? 10.914 -1.477 -22.646 1.00 95.50 86 GLY A O 1
ATOM 672 N N . CYS A 1 87 ? 10.377 -1.338 -20.467 1.00 93.88 87 CYS A N 1
ATOM 673 C CA . CYS A 1 87 ? 11.714 -0.958 -20.009 1.00 93.88 87 CYS A CA 1
ATOM 674 C C . CYS A 1 87 ? 12.187 -1.871 -18.875 1.00 93.88 87 CYS A C 1
ATOM 676 O O . CYS A 1 87 ? 11.386 -2.342 -18.074 1.00 93.88 87 CYS A O 1
ATOM 678 N N . MET A 1 88 ? 13.496 -2.109 -18.818 1.00 95.69 88 MET A N 1
ATOM 679 C CA . MET A 1 88 ? 14.188 -2.824 -17.746 1.00 95.69 88 MET A CA 1
ATOM 680 C C . MET A 1 88 ? 15.419 -2.002 -17.402 1.00 95.69 88 MET A C 1
ATOM 682 O O . MET A 1 88 ? 16.234 -1.720 -18.284 1.00 95.69 88 MET A O 1
ATOM 686 N N . VAL A 1 89 ? 15.511 -1.558 -16.157 1.00 95.56 89 VAL A N 1
ATOM 687 C CA . VAL A 1 89 ? 16.468 -0.529 -15.757 1.00 95.56 89 VAL A CA 1
ATOM 688 C C . VAL A 1 89 ? 16.994 -0.847 -14.364 1.00 95.56 89 VAL A C 1
ATOM 690 O O . VAL A 1 89 ? 16.258 -1.375 -13.548 1.00 95.56 89 VAL A O 1
ATOM 693 N N . ASN A 1 90 ? 18.256 -0.530 -14.085 1.00 94.38 90 ASN A N 1
ATOM 694 C CA . ASN A 1 90 ? 18.851 -0.701 -12.763 1.00 94.38 90 ASN A CA 1
ATOM 695 C C . ASN A 1 90 ? 18.701 0.584 -11.926 1.00 94.38 90 ASN A C 1
ATOM 697 O O . ASN A 1 90 ? 19.314 1.617 -12.210 1.00 94.38 90 ASN A O 1
ATOM 701 N N . GLY A 1 91 ? 17.901 0.507 -10.875 1.00 92.69 91 GLY A N 1
ATOM 702 C CA . GLY A 1 91 ? 17.545 1.582 -9.961 1.00 92.69 91 GLY A CA 1
ATOM 703 C C . GLY A 1 91 ? 16.221 2.266 -10.310 1.00 92.69 91 GLY A C 1
ATOM 704 O O . GLY A 1 91 ? 16.061 2.857 -11.383 1.00 92.69 91 GLY A O 1
ATOM 705 N N . ALA A 1 92 ? 15.314 2.315 -9.333 1.00 93.56 92 ALA A N 1
ATOM 706 C CA . ALA A 1 92 ? 13.995 2.937 -9.443 1.00 93.56 92 ALA A CA 1
ATOM 707 C C . ALA A 1 92 ? 14.009 4.372 -10.001 1.00 93.56 92 ALA A C 1
ATOM 709 O O . ALA A 1 92 ? 13.168 4.737 -10.822 1.00 93.56 92 ALA A O 1
ATOM 710 N N . GLY A 1 93 ? 14.986 5.192 -9.600 1.00 95.88 93 GLY A N 1
ATOM 711 C CA . GLY A 1 93 ? 15.121 6.564 -10.100 1.00 95.88 93 GLY A CA 1
ATOM 712 C C . GLY A 1 93 ? 15.393 6.631 -11.606 1.00 95.88 93 GLY A C 1
ATOM 713 O O . GLY A 1 93 ? 14.803 7.450 -12.310 1.00 95.88 93 GLY A O 1
ATOM 714 N N . LEU A 1 94 ? 16.248 5.740 -12.116 1.00 96.50 94 LEU A N 1
ATOM 715 C CA . LEU A 1 94 ? 16.547 5.664 -13.544 1.00 96.50 94 LEU A CA 1
ATOM 716 C C . LEU A 1 94 ? 15.380 5.034 -14.315 1.00 96.50 94 LEU A C 1
ATOM 718 O O . LEU A 1 94 ? 15.095 5.465 -15.432 1.00 96.50 94 LEU A O 1
ATOM 722 N N . ALA A 1 95 ? 14.676 4.066 -13.719 1.00 96.19 95 ALA A N 1
ATOM 723 C CA . ALA A 1 95 ? 13.471 3.476 -14.298 1.00 96.19 95 ALA A CA 1
ATOM 724 C C . ALA A 1 95 ? 12.378 4.539 -14.515 1.00 96.19 95 ALA A C 1
ATOM 726 O O . ALA A 1 95 ? 11.857 4.655 -15.624 1.00 96.19 95 ALA A O 1
ATOM 727 N N . MET A 1 96 ? 12.121 5.396 -13.517 1.00 95.50 96 MET A N 1
ATOM 728 C CA . MET A 1 96 ? 11.209 6.543 -13.655 1.00 95.50 96 MET A CA 1
ATOM 729 C C . MET A 1 96 ? 11.654 7.508 -14.758 1.00 95.50 96 MET A C 1
ATOM 731 O O . MET A 1 96 ? 10.883 7.783 -15.673 1.00 95.50 96 MET A O 1
ATOM 735 N N . ALA A 1 97 ? 12.922 7.935 -14.751 1.00 97.50 97 ALA A N 1
ATOM 736 C CA . ALA A 1 97 ? 13.446 8.833 -15.784 1.00 97.50 97 ALA A CA 1
ATOM 737 C C . ALA A 1 97 ? 13.361 8.232 -17.203 1.00 97.50 97 ALA A C 1
ATOM 739 O O . ALA A 1 97 ? 13.166 8.949 -18.185 1.00 97.50 97 ALA A O 1
ATOM 740 N N . THR A 1 98 ? 13.492 6.910 -17.325 1.00 96.88 98 THR A N 1
ATOM 741 C CA . THR A 1 98 ? 13.359 6.197 -18.602 1.00 96.88 98 THR A CA 1
ATOM 742 C C . THR A 1 98 ? 11.915 6.224 -19.099 1.00 96.88 98 THR A C 1
ATOM 744 O O . THR A 1 98 ? 11.683 6.540 -20.268 1.00 96.88 98 THR A O 1
ATOM 747 N N . MET A 1 99 ? 10.941 5.961 -18.222 1.00 96.44 99 MET A N 1
ATOM 748 C CA . MET A 1 99 ? 9.515 6.086 -18.549 1.00 96.44 99 MET A CA 1
ATOM 749 C C . MET A 1 99 ? 9.142 7.519 -18.950 1.00 96.44 99 MET A C 1
ATOM 751 O O . MET A 1 99 ? 8.401 7.715 -19.921 1.00 96.44 99 MET A O 1
ATOM 755 N N . ASP A 1 100 ? 9.699 8.517 -18.261 1.00 96.75 100 ASP A N 1
ATOM 756 C CA . ASP A 1 100 ? 9.507 9.929 -18.593 1.00 96.75 100 ASP A CA 1
ATOM 757 C C . ASP A 1 100 ? 10.043 10.242 -19.995 1.00 96.75 100 ASP A C 1
ATOM 759 O O . ASP A 1 100 ? 9.342 10.844 -20.807 1.00 96.75 100 ASP A O 1
ATOM 763 N N . ILE A 1 101 ? 11.260 9.791 -20.328 1.00 97.06 101 ILE A N 1
ATOM 764 C CA . ILE A 1 101 ? 11.853 9.986 -21.661 1.00 97.06 101 ILE A CA 1
ATOM 765 C C . ILE A 1 101 ? 11.021 9.315 -22.757 1.00 97.06 101 ILE A C 1
ATOM 767 O O . ILE A 1 101 ? 10.811 9.936 -23.802 1.00 97.06 101 ILE A O 1
ATOM 771 N N . ILE A 1 102 ? 10.528 8.092 -22.534 1.00 96.31 102 ILE A N 1
ATOM 772 C CA . ILE A 1 102 ? 9.632 7.392 -23.471 1.00 96.31 102 ILE A CA 1
ATOM 773 C C . ILE A 1 102 ? 8.387 8.245 -23.742 1.00 96.31 102 ILE A C 1
ATOM 775 O O . ILE A 1 102 ? 8.039 8.492 -24.900 1.00 96.31 102 ILE A O 1
ATOM 779 N N . SER A 1 103 ? 7.768 8.747 -22.673 1.00 95.88 103 SER A N 1
ATOM 780 C CA . SER A 1 103 ? 6.553 9.561 -22.742 1.00 95.88 103 SER A CA 1
ATOM 781 C C . SER A 1 103 ? 6.799 10.904 -23.436 1.00 95.88 103 SER A C 1
ATOM 783 O O . SER A 1 103 ? 6.028 11.311 -24.306 1.00 95.88 103 SER A O 1
ATOM 785 N N . MET A 1 104 ? 7.919 11.569 -23.132 1.00 97.50 104 MET A N 1
ATOM 786 C CA . MET A 1 104 ? 8.330 12.826 -23.774 1.00 97.50 104 MET A CA 1
ATOM 787 C C . MET A 1 104 ? 8.556 12.686 -25.285 1.00 97.50 104 MET A C 1
ATOM 789 O O . MET A 1 104 ? 8.380 13.659 -26.015 1.00 97.50 104 MET A O 1
ATOM 793 N N . HIS A 1 105 ? 8.913 11.493 -25.767 1.00 96.81 105 HIS A N 1
ATOM 7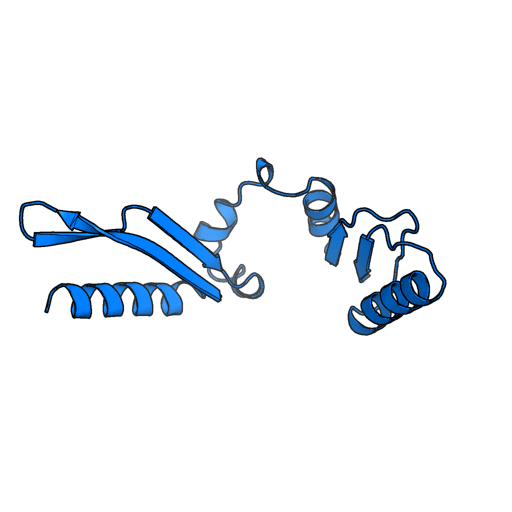94 C CA . HIS A 1 105 ? 9.095 11.210 -27.195 1.00 96.81 105 HIS A CA 1
ATOM 795 C C . HIS A 1 105 ? 7.843 10.611 -27.861 1.00 96.81 105 HIS A C 1
ATOM 797 O O . HIS A 1 105 ? 7.918 10.116 -28.986 1.00 96.81 105 HIS A O 1
ATOM 803 N N . GLY A 1 106 ? 6.680 10.694 -27.205 1.00 95.88 106 GLY A N 1
ATOM 804 C CA . GLY A 1 106 ? 5.377 10.378 -27.795 1.00 95.88 106 GLY A CA 1
ATOM 805 C C . GLY A 1 106 ? 5.003 8.895 -27.805 1.00 95.88 106 GLY A C 1
ATOM 806 O O . GLY A 1 106 ? 4.028 8.525 -28.459 1.00 95.88 106 GLY A O 1
ATOM 807 N N . ALA A 1 107 ? 5.751 8.048 -27.099 1.00 96.62 107 ALA A N 1
ATOM 808 C CA . ALA A 1 107 ? 5.386 6.654 -26.862 1.00 96.62 107 ALA A CA 1
ATOM 809 C C . ALA A 1 107 ? 4.818 6.470 -25.445 1.00 96.62 107 ALA A C 1
ATOM 811 O O . ALA A 1 107 ? 4.799 7.410 -24.657 1.00 96.62 107 ALA A O 1
ATOM 812 N N . SER A 1 108 ? 4.330 5.271 -25.113 1.00 97.19 108 SER A N 1
ATOM 813 C CA . SER A 1 108 ? 3.762 4.988 -23.792 1.00 97.19 108 SER A CA 1
ATOM 814 C C . SER A 1 108 ? 4.517 3.832 -23.123 1.00 97.19 108 SER A C 1
ATOM 816 O O . SER A 1 108 ? 4.644 2.765 -23.733 1.00 97.19 108 SER A O 1
ATOM 818 N N . PRO A 1 109 ? 5.049 4.008 -21.901 1.00 97.25 109 PRO A N 1
ATOM 819 C CA . PRO A 1 109 ? 5.725 2.936 -21.180 1.00 97.25 109 PRO A CA 1
ATOM 820 C C . PRO A 1 109 ? 4.729 1.836 -20.788 1.00 97.25 109 PRO A C 1
ATOM 822 O O . PRO A 1 109 ? 3.655 2.112 -20.260 1.00 97.25 109 PRO A O 1
ATOM 825 N N . ALA A 1 110 ? 5.081 0.583 -21.066 1.00 96.94 110 ALA A N 1
ATOM 826 C CA . ALA A 1 110 ? 4.264 -0.602 -20.790 1.00 96.94 110 ALA A CA 1
ATOM 827 C C . ALA A 1 110 ? 4.472 -1.156 -19.374 1.00 96.94 110 ALA A C 1
ATOM 829 O O . ALA A 1 110 ? 3.664 -1.943 -18.883 1.00 96.94 110 ALA A O 1
ATOM 830 N N . ASN A 1 111 ? 5.562 -0.767 -18.716 1.00 96.50 111 ASN A N 1
ATOM 831 C CA . ASN A 1 111 ? 5.855 -1.173 -17.353 1.00 96.50 111 ASN A CA 1
ATOM 832 C C . ASN A 1 111 ? 6.884 -0.241 -16.708 1.00 96.50 111 ASN A C 1
ATOM 834 O O . ASN A 1 111 ? 7.669 0.403 -17.400 1.00 96.50 111 ASN A O 1
ATOM 838 N N . PHE A 1 112 ? 6.922 -0.272 -15.383 1.00 96.88 112 PHE A N 1
ATOM 839 C CA . PHE A 1 112 ? 8.107 0.031 -14.589 1.00 96.88 112 PHE A CA 1
ATOM 840 C C . PHE A 1 112 ? 8.790 -1.296 -14.236 1.00 96.88 112 PHE A C 1
ATOM 842 O O . PHE A 1 112 ? 8.104 -2.276 -13.942 1.00 96.88 112 PHE A O 1
ATOM 849 N N . LEU A 1 113 ? 10.120 -1.365 -14.301 1.00 95.25 113 LEU A N 1
ATOM 850 C CA . LEU A 1 113 ? 10.884 -2.520 -13.822 1.00 95.25 113 LEU A CA 1
ATOM 851 C C . LEU A 1 113 ? 12.276 -2.084 -13.374 1.00 95.25 113 LEU A C 1
ATOM 853 O O . LEU A 1 113 ? 13.066 -1.607 -14.195 1.00 95.25 113 LEU A O 1
ATOM 857 N N . ASP A 1 114 ? 12.541 -2.296 -12.090 1.00 94.50 114 ASP A N 1
ATOM 858 C CA . ASP A 1 114 ? 13.839 -2.119 -11.446 1.00 94.50 114 ASP A CA 1
ATOM 859 C C . ASP A 1 114 ? 14.479 -3.493 -11.150 1.00 94.50 114 ASP A C 1
ATOM 861 O O . ASP A 1 114 ? 13.799 -4.375 -10.611 1.00 94.50 114 ASP A O 1
ATOM 865 N N . VAL A 1 115 ? 15.746 -3.672 -11.558 1.00 88.12 115 VAL A N 1
ATOM 866 C CA . VAL A 1 115 ? 16.544 -4.918 -11.463 1.00 88.12 115 VAL A CA 1
ATOM 867 C C . VAL A 1 115 ? 17.828 -4.762 -10.656 1.00 88.12 115 VAL A C 1
ATOM 869 O O . VAL A 1 115 ? 18.473 -3.688 -10.737 1.00 88.12 115 VAL A O 1
#

Foldseek 3Di:
DQVVVVVVVQVCVCVVQQWPDKDQPPQDADPVRHTDSPDIDTHHDPVCCVPPVVVVVPDDCVPDDPVCVVQVVVVKDKDADPWDAEDADADQVVLVVVQVVCVVVPGHYGMRIHD

pLDDT: mean 95.2, std 3.91, range [62.69, 98.62]

Sequence (115 aa):
VKAGDQIRALYNLFLEKDCTMLEVNPLAEDVEGNLIAADAKIGFDDNSEFRHQDIFAQRDSTQEDSREVAASKHDLNYIGLDGNIGCMVNGAGLAMATMDIISMHGASPANFLDV

Secondary structure (DSSP, 8-state):
-HHHHHHHHHHHHHHHTTEEEEEETTEEE-TTS-EEE-SEEEEE-GGGGGG-HHHHTT--GGGS-HHHHHHHTTT-EEEE-S-SB---BSSHHHHHHHHHHHHHTT--B-EEEE-